Protein AF-Q69A90-F1 (afdb_monomer_lite)

pLDDT: mean 75.49, std 12.31, range [46.31, 90.25]

Sequence (121 aa):
GVINRMAQNSLECKKWTLALAVGVLSLKVEAISHLYGLCVLGVLLACFYLLDAYYLMQEKLFREQYQWLIENRLKTDERLFEVFPAHQTCRCTQFLCSMFSFSLFPYWVLGLCLVGYGFCF

Secondary structure (DSSP, 8-state):
-HHHHHHHHHHHHHHHHHHHHHHHHHHTTTSS-HHHHHHHHHHHHHHHHHHHHHHHHHHHHHHHHHHHHHHHHTT-STTTT-------TTHHHHHHHHHTSGGGHHHHHHHHHHHHHHHH-

Structure (mmCIF, N/CA/C/O backbone):
data_AF-Q69A90-F1
#
_entry.id   AF-Q69A90-F1
#
loop_
_atom_site.group_PDB
_atom_site.id
_atom_site.type_symbol
_atom_site.label_atom_id
_atom_site.label_alt_id
_atom_site.label_comp_id
_atom_site.label_asym_id
_atom_site.label_entity_id
_atom_site.label_seq_id
_atom_site.pdbx_PDB_ins_code
_atom_site.Cartn_x
_atom_site.Cartn_y
_atom_site.Cartn_z
_atom_site.occupancy
_atom_site.B_iso_or_equiv
_atom_site.auth_seq_id
_atom_site.auth_comp_id
_atom_site.auth_asym_id
_atom_site.auth_atom_id
_atom_site.pdbx_PDB_model_num
ATOM 1 N N . GLY A 1 1 ? -8.353 -14.583 14.211 1.00 78.31 1 GLY A N 1
ATOM 2 C CA . GLY A 1 1 ? -9.362 -13.501 14.128 1.00 78.31 1 GLY A CA 1
ATOM 3 C C . GLY A 1 1 ? -9.231 -12.729 12.822 1.00 78.31 1 GLY A C 1
ATOM 4 O O . GLY A 1 1 ? -8.215 -12.883 12.155 1.00 78.31 1 GLY A O 1
ATOM 5 N N . VAL A 1 2 ? -10.233 -11.918 12.456 1.00 81.12 2 VAL A N 1
ATOM 6 C CA . VAL A 1 2 ? -10.258 -11.136 11.194 1.00 81.12 2 VAL A CA 1
ATOM 7 C C . VAL A 1 2 ? -9.090 -10.143 11.113 1.00 81.12 2 VAL A C 1
ATOM 9 O O . VAL A 1 2 ? -8.420 -10.093 10.089 1.00 81.12 2 VAL A O 1
ATOM 12 N N . ILE A 1 3 ? -8.749 -9.471 12.220 1.00 81.31 3 ILE A N 1
ATOM 13 C CA . ILE A 1 3 ? -7.573 -8.581 12.339 1.00 81.31 3 ILE A CA 1
ATOM 14 C C . ILE A 1 3 ? -6.275 -9.288 11.924 1.00 81.31 3 ILE A C 1
ATOM 16 O O . ILE A 1 3 ? -5.516 -8.768 11.115 1.00 81.31 3 ILE A O 1
ATOM 20 N N . ASN A 1 4 ? -6.050 -10.513 12.411 1.00 84.75 4 ASN A N 1
ATOM 21 C CA . ASN A 1 4 ? -4.852 -11.283 12.066 1.00 84.75 4 ASN A CA 1
ATOM 22 C C . ASN A 1 4 ? -4.789 -11.623 10.570 1.00 84.75 4 ASN A C 1
ATOM 24 O O . ASN A 1 4 ? -3.708 -11.632 9.997 1.00 84.75 4 ASN A O 1
ATOM 28 N N . ARG A 1 5 ? -5.942 -11.877 9.933 1.00 86.62 5 ARG A N 1
ATOM 29 C CA . ARG A 1 5 ? -6.005 -12.128 8.485 1.00 86.62 5 ARG A CA 1
ATOM 30 C C . ARG A 1 5 ? -5.674 -10.868 7.682 1.00 86.62 5 ARG A C 1
ATOM 32 O O . ARG A 1 5 ? -4.945 -10.959 6.704 1.00 86.62 5 ARG A O 1
ATOM 39 N N . MET A 1 6 ? -6.149 -9.698 8.118 1.00 86.94 6 MET A N 1
ATOM 40 C CA . MET A 1 6 ? -5.824 -8.416 7.473 1.00 86.94 6 MET A CA 1
ATOM 41 C C . MET A 1 6 ? -4.333 -8.075 7.603 1.00 86.94 6 MET A C 1
ATOM 43 O O . MET A 1 6 ? -3.699 -7.727 6.610 1.00 86.94 6 MET A O 1
ATOM 47 N N . ALA A 1 7 ? -3.749 -8.272 8.790 1.00 85.25 7 ALA A N 1
ATOM 48 C CA . ALA A 1 7 ? -2.315 -8.089 9.011 1.00 85.25 7 ALA A CA 1
ATOM 49 C C . ALA A 1 7 ? -1.468 -9.061 8.168 1.00 85.25 7 ALA A C 1
ATOM 51 O O . ALA A 1 7 ? -0.469 -8.662 7.574 1.00 85.25 7 ALA A O 1
ATOM 52 N N . GLN A 1 8 ? -1.884 -10.328 8.061 1.00 88.31 8 GLN A N 1
ATOM 53 C CA . GLN A 1 8 ? -1.218 -11.309 7.201 1.00 88.31 8 GLN A CA 1
ATOM 54 C C . GLN A 1 8 ? -1.287 -10.912 5.722 1.00 88.31 8 GLN A C 1
ATOM 56 O O . GLN A 1 8 ? -0.254 -10.921 5.062 1.00 88.31 8 GLN A O 1
ATOM 61 N N . ASN A 1 9 ? -2.447 -10.486 5.213 1.00 87.75 9 ASN A N 1
ATOM 62 C CA . ASN A 1 9 ? -2.565 -10.027 3.826 1.00 87.75 9 ASN A CA 1
ATOM 63 C C . ASN A 1 9 ? -1.683 -8.802 3.536 1.00 87.75 9 ASN A C 1
ATOM 65 O O . ASN A 1 9 ? -1.047 -8.750 2.485 1.00 87.75 9 ASN A O 1
ATOM 69 N N . SER A 1 10 ? -1.595 -7.850 4.472 1.00 86.56 10 SER A N 1
ATOM 70 C CA . SER A 1 10 ? -0.672 -6.707 4.384 1.00 86.56 10 SER A CA 1
ATOM 71 C C . SER A 1 10 ? 0.794 -7.160 4.292 1.00 86.56 10 SER A C 1
ATOM 73 O O . SER A 1 10 ? 1.542 -6.724 3.415 1.00 86.56 10 SER A O 1
ATOM 75 N N . LEU A 1 11 ? 1.210 -8.111 5.135 1.00 88.62 11 LEU A N 1
ATOM 76 C CA . LEU A 1 11 ? 2.563 -8.672 5.083 1.00 88.62 11 LEU A CA 1
ATOM 77 C C . LEU A 1 11 ? 2.845 -9.401 3.765 1.00 88.62 11 LEU A C 1
ATOM 79 O O . LEU A 1 11 ? 3.934 -9.250 3.213 1.00 88.62 11 LEU A O 1
ATOM 83 N N . GLU A 1 12 ? 1.880 -10.155 3.240 1.00 89.38 12 GLU A N 1
ATOM 84 C CA . GLU A 1 12 ? 2.007 -10.796 1.929 1.00 89.38 12 GLU A CA 1
ATOM 85 C C . GLU A 1 12 ? 2.196 -9.756 0.814 1.00 89.38 12 GLU A C 1
ATOM 87 O O . GLU A 1 12 ? 3.083 -9.923 -0.021 1.00 89.38 12 GLU A O 1
ATOM 92 N N . CYS A 1 13 ? 1.474 -8.628 0.839 1.00 86.88 13 CYS A N 1
ATOM 93 C CA . CYS A 1 13 ? 1.681 -7.537 -0.127 1.00 86.88 13 CYS A CA 1
ATOM 94 C C . CYS A 1 13 ? 3.123 -7.019 -0.110 1.00 86.88 13 CYS A C 1
ATOM 96 O O . CYS A 1 13 ? 3.731 -6.831 -1.166 1.00 86.88 13 CYS A O 1
ATOM 98 N N . LYS A 1 14 ? 3.702 -6.844 1.085 1.00 87.81 14 LYS A N 1
ATOM 99 C CA . LYS A 1 14 ? 5.094 -6.393 1.242 1.00 87.81 14 LYS A CA 1
ATOM 100 C C . LYS A 1 14 ? 6.095 -7.428 0.719 1.00 87.81 14 LYS A C 1
ATOM 102 O O . LYS A 1 14 ? 7.067 -7.052 0.065 1.00 87.81 14 LYS A O 1
ATOM 107 N N . LYS A 1 15 ? 5.848 -8.724 0.948 1.00 89.44 15 LYS A N 1
ATOM 108 C CA . LYS A 1 15 ? 6.684 -9.816 0.415 1.00 89.44 15 LYS A CA 1
ATOM 109 C C . LYS A 1 15 ? 6.665 -9.855 -1.111 1.00 89.44 15 LYS A C 1
ATOM 111 O O . LYS A 1 15 ? 7.726 -9.901 -1.729 1.00 89.44 15 LYS A O 1
ATOM 116 N N . TRP A 1 16 ? 5.478 -9.797 -1.714 1.00 90.25 16 TRP A N 1
ATOM 117 C CA . TRP A 1 16 ? 5.329 -9.801 -3.172 1.00 90.25 16 TRP A CA 1
ATOM 118 C C . TRP A 1 16 ? 5.933 -8.558 -3.814 1.00 90.25 16 TRP A C 1
ATOM 120 O O . TRP A 1 16 ? 6.591 -8.662 -4.846 1.00 90.25 16 TRP A O 1
ATOM 130 N N . THR A 1 17 ? 5.796 -7.405 -3.163 1.00 88.56 17 THR A N 1
ATOM 131 C CA . THR A 1 17 ? 6.456 -6.171 -3.593 1.00 88.56 17 THR A CA 1
ATOM 132 C C . THR A 1 17 ? 7.973 -6.330 -3.644 1.00 88.56 17 THR A C 1
ATOM 134 O O . THR A 1 17 ? 8.593 -5.985 -4.649 1.00 88.56 17 THR A O 1
ATOM 137 N N . LEU A 1 18 ? 8.575 -6.886 -2.587 1.00 88.12 18 LEU A N 1
ATOM 138 C CA . LEU A 1 18 ? 10.015 -7.133 -2.538 1.00 88.12 18 LEU A CA 1
ATOM 139 C C . LEU A 1 18 ? 10.456 -8.115 -3.634 1.00 88.12 18 LEU A C 1
ATOM 141 O O . LEU A 1 18 ? 11.416 -7.839 -4.349 1.00 88.12 18 LEU A O 1
ATOM 145 N N . ALA A 1 19 ? 9.738 -9.230 -3.796 1.00 90.25 19 ALA A N 1
ATOM 146 C CA . ALA A 1 19 ? 10.041 -10.232 -4.816 1.00 90.25 19 ALA A CA 1
ATOM 147 C C . ALA A 1 19 ? 9.982 -9.653 -6.239 1.00 90.25 19 ALA A C 1
ATOM 149 O O . ALA A 1 19 ? 10.884 -9.895 -7.040 1.00 90.25 19 ALA A O 1
ATOM 150 N N . LEU A 1 20 ? 8.959 -8.847 -6.545 1.00 85.69 20 LEU A N 1
ATOM 151 C CA . LEU A 1 20 ? 8.817 -8.193 -7.847 1.00 85.69 20 LEU A CA 1
ATOM 152 C C . LEU A 1 20 ? 9.893 -7.133 -8.082 1.00 85.69 20 LEU A C 1
ATOM 154 O O . LEU A 1 20 ? 10.448 -7.077 -9.177 1.00 85.69 20 LEU A O 1
ATOM 158 N N . ALA A 1 21 ? 10.230 -6.328 -7.071 1.00 83.69 21 ALA A N 1
ATOM 159 C CA . ALA A 1 21 ? 11.301 -5.341 -7.181 1.00 83.69 21 ALA A CA 1
ATOM 160 C C . ALA A 1 21 ? 12.647 -6.011 -7.500 1.00 83.69 21 ALA A C 1
ATOM 162 O O . ALA A 1 21 ? 13.320 -5.616 -8.452 1.00 83.69 21 ALA A O 1
ATOM 163 N N . VAL A 1 22 ? 13.005 -7.071 -6.767 1.00 85.75 22 VAL A N 1
ATOM 164 C CA . VAL A 1 22 ? 14.231 -7.847 -7.016 1.00 85.75 22 VAL A CA 1
ATOM 165 C C . VAL A 1 22 ? 14.190 -8.528 -8.386 1.00 85.75 22 VAL A C 1
ATOM 167 O O . VAL A 1 22 ? 15.169 -8.469 -9.126 1.00 85.75 22 VAL A O 1
ATOM 170 N N . GLY A 1 23 ? 13.059 -9.131 -8.760 1.00 85.69 23 GLY A N 1
ATOM 171 C CA . GLY A 1 23 ? 12.900 -9.792 -10.056 1.00 85.69 23 GLY A CA 1
ATOM 172 C C . GLY A 1 23 ? 13.068 -8.832 -11.235 1.00 85.69 23 GLY A C 1
ATOM 173 O O . GLY A 1 23 ? 13.803 -9.134 -12.173 1.00 85.69 23 GLY A O 1
ATOM 174 N N . VAL A 1 24 ? 12.456 -7.645 -11.177 1.00 79.25 24 VAL A N 1
ATOM 175 C CA . VAL A 1 24 ? 12.596 -6.634 -12.237 1.00 79.25 24 VAL A CA 1
ATOM 176 C C . VAL A 1 24 ? 14.024 -6.094 -12.307 1.00 79.25 24 VAL A C 1
ATOM 178 O O . VAL A 1 24 ? 14.555 -5.961 -13.409 1.00 79.25 24 VAL A O 1
ATOM 181 N N . LEU A 1 25 ? 14.669 -5.833 -11.166 1.00 77.19 25 LEU A N 1
ATOM 182 C CA . LEU A 1 25 ? 16.081 -5.433 -11.131 1.00 77.19 25 LEU A CA 1
ATOM 183 C C . LEU A 1 25 ? 16.994 -6.513 -11.732 1.00 77.19 25 LEU A C 1
ATOM 185 O O . LEU A 1 25 ? 17.921 -6.181 -12.465 1.00 77.19 25 LEU A O 1
ATOM 189 N N . SER A 1 26 ? 16.701 -7.794 -11.493 1.00 82.06 26 SER A N 1
ATOM 190 C CA . SER A 1 26 ? 17.456 -8.912 -12.069 1.00 82.06 26 SER A CA 1
ATOM 191 C C . SER A 1 26 ? 17.260 -9.050 -13.583 1.00 82.06 26 SER A C 1
ATOM 193 O O . SER A 1 26 ? 18.208 -9.375 -14.289 1.00 82.06 26 SER A O 1
ATOM 195 N N . LEU A 1 27 ? 16.050 -8.803 -14.100 1.00 72.75 27 LEU A N 1
ATOM 196 C CA . LEU A 1 27 ? 15.744 -8.881 -15.539 1.00 72.75 27 LEU A CA 1
ATOM 197 C C . LEU A 1 27 ? 16.295 -7.685 -16.336 1.00 72.75 27 LEU A C 1
ATOM 199 O O . LEU A 1 27 ? 16.511 -7.779 -17.544 1.00 72.75 27 LEU A O 1
ATOM 203 N N . LYS A 1 28 ? 16.534 -6.552 -15.666 1.00 59.84 28 LYS A N 1
ATOM 204 C CA . LYS A 1 28 ? 17.114 -5.330 -16.251 1.00 59.84 28 LYS A CA 1
ATOM 205 C C . LYS A 1 28 ? 18.579 -5.474 -16.671 1.00 59.84 28 LYS A C 1
ATOM 207 O O . LYS A 1 28 ? 19.091 -4.555 -17.297 1.00 59.84 28 LYS A O 1
ATOM 212 N N . VAL A 1 29 ? 19.225 -6.604 -16.382 1.00 55.66 29 VAL A N 1
ATOM 213 C CA . VAL A 1 29 ? 20.608 -6.862 -16.800 1.00 55.66 29 VAL A CA 1
ATOM 214 C C . VAL A 1 29 ? 20.726 -7.051 -18.323 1.00 55.66 29 VAL A C 1
ATOM 216 O O . VAL A 1 29 ? 21.804 -6.796 -18.845 1.00 55.66 29 VAL A O 1
ATOM 219 N N . GLU A 1 30 ? 19.655 -7.404 -19.064 1.00 52.38 30 GLU A N 1
ATOM 220 C CA . GLU A 1 30 ? 19.847 -7.848 -20.464 1.00 52.38 30 GLU A CA 1
ATOM 221 C C . GLU A 1 30 ? 18.907 -7.343 -21.588 1.00 52.38 30 GLU A C 1
ATOM 223 O O . GLU A 1 30 ? 19.350 -7.422 -22.731 1.00 52.38 30 GLU A O 1
ATOM 228 N N . ALA A 1 31 ? 17.670 -6.831 -21.399 1.00 54.31 31 ALA A N 1
ATOM 229 C CA . ALA A 1 31 ? 16.784 -6.735 -22.596 1.00 54.31 31 ALA A CA 1
ATOM 230 C C . ALA A 1 31 ? 15.648 -5.687 -22.700 1.00 54.31 31 ALA A C 1
ATOM 232 O O . ALA A 1 31 ? 15.082 -5.550 -23.784 1.00 54.31 31 ALA A O 1
ATOM 233 N N . ILE A 1 32 ? 15.255 -4.944 -21.658 1.00 58.56 32 ILE A N 1
ATOM 234 C CA . ILE A 1 32 ? 14.037 -4.095 -21.723 1.00 58.56 32 ILE A CA 1
ATOM 235 C C . ILE A 1 32 ? 14.398 -2.613 -21.668 1.00 58.56 32 ILE A C 1
ATOM 237 O O . ILE A 1 32 ? 15.085 -2.193 -20.735 1.00 58.56 32 ILE A O 1
ATOM 241 N N . SER A 1 33 ? 13.845 -1.811 -22.592 1.00 64.00 33 SER A N 1
ATOM 242 C CA . SER A 1 33 ? 13.967 -0.346 -22.580 1.00 64.00 33 SER A CA 1
ATOM 243 C C . SER A 1 33 ? 13.797 0.197 -21.155 1.00 64.00 33 SER A C 1
ATOM 245 O O . SER A 1 33 ? 12.843 -0.137 -20.436 1.00 64.00 33 SER A O 1
ATOM 247 N N . HIS A 1 34 ? 14.794 0.966 -20.699 1.00 67.88 34 HIS A N 1
ATOM 248 C CA . HIS A 1 34 ? 14.929 1.346 -19.291 1.00 67.88 34 HIS A CA 1
ATOM 249 C C . HIS A 1 34 ? 13.638 1.972 -18.743 1.00 67.88 34 HIS A C 1
ATOM 251 O O . HIS A 1 34 ? 13.174 1.570 -17.675 1.00 67.88 34 HIS A O 1
ATOM 257 N N . LEU A 1 35 ? 12.984 2.794 -19.564 1.00 71.94 35 LEU A N 1
ATOM 258 C CA . LEU A 1 35 ? 11.717 3.464 -19.281 1.00 71.94 35 LEU A CA 1
ATOM 259 C C . LEU A 1 35 ? 10.519 2.510 -19.135 1.00 71.94 35 LEU A C 1
ATOM 261 O O . LEU A 1 35 ? 9.803 2.602 -18.145 1.00 71.94 35 LEU A O 1
ATOM 265 N N . TYR A 1 36 ? 10.309 1.555 -20.052 1.00 76.19 36 TYR A N 1
ATOM 266 C CA . TYR A 1 36 ? 9.121 0.685 -20.007 1.00 76.19 36 TYR A CA 1
ATOM 267 C C . TYR A 1 36 ? 9.104 -0.195 -18.752 1.00 76.19 36 TYR A C 1
ATOM 269 O O . TYR A 1 36 ? 8.103 -0.260 -18.041 1.00 76.19 36 TYR A O 1
ATOM 277 N N . GLY A 1 37 ? 10.241 -0.818 -18.422 1.00 76.62 37 GLY A N 1
ATOM 278 C CA . GLY A 1 37 ? 10.339 -1.622 -17.199 1.00 76.62 37 GLY A CA 1
ATOM 279 C C . GLY A 1 37 ? 10.215 -0.793 -15.913 1.00 76.62 37 GLY A C 1
ATOM 280 O O . GLY A 1 37 ? 9.671 -1.292 -14.931 1.00 76.62 37 GLY A O 1
ATOM 281 N N . LEU A 1 38 ? 10.656 0.473 -15.925 1.00 76.94 38 LEU A N 1
ATOM 282 C CA . LEU A 1 38 ? 10.477 1.385 -14.791 1.00 76.94 38 LEU A CA 1
ATOM 283 C C . LEU A 1 38 ? 8.996 1.756 -14.614 1.00 76.94 38 LEU A C 1
ATOM 285 O O . LEU A 1 38 ? 8.485 1.718 -13.498 1.00 76.94 38 LEU A O 1
ATOM 289 N N . CYS A 1 39 ? 8.288 2.042 -15.713 1.00 81.06 39 CYS A N 1
ATOM 290 C CA . CYS A 1 39 ? 6.854 2.329 -15.697 1.00 81.06 39 CYS A CA 1
ATOM 291 C C . CYS A 1 39 ? 6.035 1.141 -15.178 1.00 81.06 39 CYS A C 1
ATOM 293 O O . CYS A 1 39 ? 5.194 1.322 -14.300 1.00 81.06 39 CYS A O 1
ATOM 295 N N . VAL A 1 40 ? 6.297 -0.075 -15.672 1.00 82.62 40 VAL A N 1
ATOM 296 C CA . VAL A 1 40 ? 5.587 -1.287 -15.222 1.00 82.62 40 VAL A CA 1
ATOM 297 C C . VAL A 1 40 ? 5.824 -1.541 -13.731 1.00 82.62 40 VAL A C 1
ATOM 299 O O . VAL A 1 40 ? 4.871 -1.793 -12.993 1.00 82.62 40 VAL A O 1
ATOM 302 N N . LEU A 1 41 ? 7.071 -1.417 -13.263 1.00 82.94 41 LEU A N 1
ATOM 303 C CA . LEU A 1 41 ? 7.396 -1.569 -11.845 1.00 82.94 41 LEU A CA 1
ATOM 304 C C . LEU A 1 41 ? 6.730 -0.485 -10.985 1.00 82.94 41 LEU A C 1
ATOM 306 O O . LEU A 1 41 ? 6.203 -0.796 -9.920 1.00 82.94 41 LEU A O 1
ATOM 310 N N . GLY A 1 42 ? 6.691 0.762 -11.462 1.00 84.31 42 GLY A N 1
ATOM 311 C CA . GLY A 1 42 ? 6.004 1.866 -10.791 1.00 84.31 42 GLY A CA 1
ATOM 312 C C . GLY A 1 42 ? 4.500 1.626 -10.634 1.00 84.31 42 GLY A C 1
ATOM 313 O O . GLY A 1 42 ? 3.962 1.824 -9.546 1.00 84.31 42 GLY A O 1
ATOM 314 N N . VAL A 1 43 ? 3.825 1.133 -11.680 1.00 86.94 43 VAL A N 1
ATOM 315 C CA . VAL A 1 43 ? 2.394 0.781 -11.616 1.00 86.94 43 VAL A CA 1
ATOM 316 C C . VAL A 1 43 ? 2.156 -0.363 -10.632 1.00 86.94 43 VAL A C 1
ATOM 318 O O . VAL A 1 43 ? 1.269 -0.258 -9.786 1.00 86.94 43 VAL A O 1
ATOM 321 N N . LEU A 1 44 ? 2.966 -1.427 -10.684 1.00 86.56 44 LEU A N 1
ATOM 322 C CA . LEU A 1 44 ? 2.855 -2.545 -9.742 1.00 86.56 44 LEU A CA 1
ATOM 323 C C . LEU A 1 44 ? 3.043 -2.074 -8.295 1.00 86.56 44 LEU A C 1
ATOM 325 O O . LEU A 1 44 ? 2.228 -2.407 -7.435 1.00 86.56 44 LEU A O 1
ATOM 329 N N . LEU A 1 45 ? 4.060 -1.249 -8.033 1.00 86.88 45 LEU A N 1
ATOM 330 C CA . LEU A 1 45 ? 4.296 -0.664 -6.714 1.00 86.88 45 LEU A CA 1
ATOM 331 C C . LEU A 1 45 ? 3.115 0.176 -6.233 1.00 86.88 45 LEU A C 1
ATOM 333 O O . LEU A 1 45 ? 2.714 0.037 -5.079 1.00 86.88 45 LEU A O 1
ATOM 337 N N . ALA A 1 46 ? 2.528 0.999 -7.105 1.00 86.31 46 ALA A N 1
ATOM 338 C CA . ALA A 1 46 ? 1.341 1.780 -6.771 1.00 86.31 46 ALA A CA 1
ATOM 339 C C . ALA A 1 46 ? 0.148 0.875 -6.417 1.00 86.31 46 ALA A C 1
ATOM 341 O O . ALA A 1 46 ? -0.540 1.128 -5.428 1.00 86.31 46 ALA A O 1
ATOM 342 N N . CYS A 1 47 ? -0.071 -0.212 -7.164 1.00 88.19 47 CYS A N 1
ATOM 343 C CA . CYS A 1 47 ? -1.124 -1.183 -6.866 1.00 88.19 47 CYS A CA 1
ATOM 344 C C . CYS A 1 47 ? -0.926 -1.850 -5.498 1.00 88.19 47 CYS A C 1
ATOM 346 O O . CYS A 1 47 ? -1.861 -1.875 -4.697 1.00 88.19 47 CYS A O 1
ATOM 348 N N . PHE A 1 48 ? 0.277 -2.357 -5.204 1.00 88.12 48 PHE A N 1
ATOM 349 C CA . PHE A 1 48 ? 0.563 -2.988 -3.910 1.00 88.12 48 PHE A CA 1
ATOM 350 C C . PHE A 1 48 ? 0.476 -1.999 -2.750 1.00 88.12 48 PHE A C 1
ATOM 352 O O . PHE A 1 48 ? -0.064 -2.339 -1.701 1.00 88.12 48 PHE A O 1
ATOM 359 N N . TYR A 1 49 ? 0.939 -0.767 -2.951 1.00 87.06 49 TYR A N 1
ATOM 360 C CA . TYR A 1 49 ? 0.826 0.303 -1.968 1.00 87.06 49 TYR A CA 1
ATOM 361 C C . TYR A 1 49 ? -0.638 0.627 -1.632 1.00 87.06 49 TYR A C 1
ATOM 363 O O . TYR A 1 49 ? -0.998 0.702 -0.457 1.00 87.06 49 TYR A O 1
ATOM 371 N N . LEU A 1 50 ? -1.502 0.764 -2.645 1.00 85.94 50 LEU A N 1
ATOM 372 C CA . LEU A 1 50 ? -2.935 0.995 -2.437 1.00 85.94 50 LEU A CA 1
ATOM 373 C C . LEU A 1 50 ? -3.604 -0.183 -1.720 1.00 85.94 50 LEU A C 1
ATOM 375 O O . LEU A 1 50 ? -4.434 0.033 -0.835 1.00 85.94 50 LEU A O 1
ATOM 379 N N . LEU A 1 51 ? -3.231 -1.418 -2.068 1.00 86.19 51 LEU A N 1
ATOM 380 C CA . LEU A 1 51 ? -3.761 -2.621 -1.423 1.00 86.19 51 LEU A CA 1
ATOM 381 C C . LEU A 1 51 ? -3.341 -2.700 0.054 1.00 86.19 51 LEU A C 1
ATOM 383 O O . LEU A 1 51 ? -4.166 -2.988 0.920 1.00 86.19 51 LEU A O 1
ATOM 387 N N . ASP A 1 52 ? -2.078 -2.392 0.352 1.00 88.38 52 ASP A N 1
ATOM 388 C CA . ASP A 1 52 ? -1.543 -2.391 1.714 1.00 88.38 52 ASP A CA 1
ATOM 389 C C . ASP A 1 52 ? -2.200 -1.297 2.575 1.00 88.38 52 ASP A C 1
ATOM 391 O O . ASP A 1 52 ? -2.645 -1.552 3.698 1.00 88.38 52 ASP A O 1
ATOM 395 N N . ALA A 1 53 ? -2.373 -0.095 2.013 1.00 86.62 53 ALA A N 1
ATOM 396 C CA . ALA A 1 53 ? -3.103 0.996 2.657 1.00 86.62 53 ALA A CA 1
ATOM 397 C C . ALA A 1 53 ? -4.574 0.633 2.927 1.00 86.62 53 ALA A C 1
ATOM 399 O O . ALA A 1 53 ? -5.120 0.983 3.978 1.00 86.62 53 ALA A O 1
ATOM 400 N N . TYR A 1 54 ? -5.212 -0.101 2.012 1.00 85.44 54 TYR A N 1
ATOM 401 C CA . TYR A 1 54 ? -6.582 -0.581 2.174 1.00 85.44 54 TYR A CA 1
ATOM 402 C C . TYR A 1 54 ? -6.718 -1.583 3.325 1.00 85.44 54 TYR A C 1
ATOM 404 O O . TYR A 1 54 ? -7.605 -1.421 4.167 1.00 85.44 54 TYR A O 1
ATOM 412 N N . TYR A 1 55 ? -5.829 -2.578 3.413 1.00 85.06 55 TYR A N 1
ATOM 413 C CA . TYR A 1 55 ? -5.841 -3.530 4.528 1.00 85.06 55 TYR A CA 1
ATOM 414 C C . TYR A 1 55 ? -5.592 -2.842 5.872 1.00 85.06 55 TYR A C 1
ATOM 416 O O . TYR A 1 55 ? -6.278 -3.144 6.850 1.00 85.06 55 TYR A O 1
ATOM 424 N N . LEU A 1 56 ? -4.683 -1.864 5.911 1.00 84.00 56 LEU A N 1
ATOM 425 C CA . LEU A 1 56 ? -4.420 -1.078 7.115 1.00 84.00 56 LEU A CA 1
ATOM 426 C C . LEU A 1 56 ? -5.641 -0.246 7.542 1.00 84.00 56 LEU A C 1
ATOM 428 O O . LEU A 1 56 ? -5.958 -0.171 8.730 1.00 84.00 56 LEU A O 1
ATOM 432 N N . MET A 1 57 ? -6.349 0.365 6.586 1.00 84.75 57 MET A N 1
ATOM 433 C CA . MET A 1 57 ? -7.594 1.090 6.860 1.00 84.75 57 MET A CA 1
ATOM 434 C C . MET A 1 57 ? -8.662 0.150 7.431 1.00 84.75 57 MET A C 1
ATOM 436 O O . MET A 1 57 ? -9.296 0.487 8.431 1.00 84.75 57 MET A O 1
ATOM 440 N N . GLN A 1 58 ? -8.856 -1.026 6.826 1.00 83.75 58 GLN A N 1
ATOM 441 C CA . GLN A 1 58 ? -9.819 -2.004 7.334 1.00 83.75 58 GLN A CA 1
ATOM 442 C C . GLN A 1 58 ? -9.475 -2.468 8.751 1.00 83.75 58 GLN A C 1
ATOM 444 O O . GLN A 1 58 ? -10.377 -2.610 9.576 1.00 83.75 58 GLN A O 1
ATOM 449 N N . GLU A 1 59 ? -8.190 -2.664 9.058 1.00 84.88 59 GLU A N 1
ATOM 450 C CA . GLU A 1 59 ? -7.757 -3.035 10.403 1.00 84.88 59 GLU A CA 1
ATOM 451 C C . GLU A 1 59 ? -8.150 -1.977 11.439 1.00 84.88 59 GLU A C 1
ATOM 453 O O . GLU A 1 59 ? -8.737 -2.322 12.467 1.00 84.88 59 GLU A O 1
ATOM 458 N N . LYS A 1 60 ? -7.874 -0.696 11.158 1.00 83.12 60 LYS A N 1
ATOM 459 C CA . LYS A 1 60 ? -8.234 0.424 12.044 1.00 83.12 60 LYS A CA 1
ATOM 460 C C . LYS A 1 60 ? -9.743 0.502 12.255 1.00 83.12 60 LYS A C 1
ATOM 462 O O . LYS A 1 60 ? -10.188 0.523 13.398 1.00 83.12 60 LYS A O 1
ATOM 467 N N . LEU A 1 61 ? -10.518 0.442 11.169 1.00 81.94 61 LEU A N 1
ATOM 468 C CA . LEU A 1 61 ? -11.981 0.456 11.223 1.00 81.94 61 LEU A CA 1
ATOM 469 C C . LEU A 1 61 ? -12.524 -0.700 12.063 1.00 81.94 61 LEU A C 1
ATOM 471 O O . LEU A 1 61 ? -13.374 -0.501 12.925 1.00 81.94 61 LEU A O 1
ATOM 475 N N . PHE A 1 62 ? -12.016 -1.914 11.853 1.00 82.12 62 PHE A N 1
ATOM 476 C CA . PHE A 1 62 ? -12.465 -3.078 12.609 1.00 82.12 62 PHE A CA 1
ATOM 477 C C . PHE A 1 62 ? -12.128 -2.952 14.101 1.00 82.12 62 PHE A C 1
ATOM 479 O O . PHE A 1 62 ? -12.924 -3.347 14.953 1.00 82.12 62 PHE A O 1
ATOM 486 N N . ARG A 1 63 ? -10.963 -2.385 14.430 1.00 82.06 63 ARG A N 1
ATOM 487 C CA . ARG A 1 63 ? -10.516 -2.173 15.810 1.00 82.06 63 ARG A CA 1
ATOM 488 C C . ARG A 1 63 ? -11.368 -1.112 16.522 1.00 82.06 63 ARG A C 1
ATOM 490 O O . ARG A 1 63 ? -11.794 -1.363 17.646 1.00 82.06 63 ARG A O 1
ATOM 497 N N . GLU A 1 64 ? -11.691 -0.007 15.846 1.00 82.31 64 GLU A N 1
ATOM 498 C CA . GLU A 1 64 ? -12.603 1.039 16.342 1.00 82.31 64 GLU A CA 1
ATOM 499 C C . GLU A 1 64 ? -14.012 0.486 16.601 1.00 82.31 64 GLU A C 1
ATOM 501 O O . GLU A 1 64 ? -14.565 0.672 17.685 1.00 82.31 64 GLU A O 1
ATOM 506 N N . GLN A 1 65 ? -14.574 -0.262 15.644 1.00 78.31 65 GLN A N 1
ATOM 507 C CA . GLN A 1 65 ? -15.895 -0.887 15.795 1.00 78.31 65 GLN A CA 1
ATOM 508 C C . GLN A 1 65 ? -15.926 -1.879 16.963 1.00 78.31 65 GLN A C 1
ATOM 510 O O . GLN A 1 65 ? -16.884 -1.913 17.733 1.00 78.31 65 GLN A O 1
ATOM 515 N N . TYR A 1 66 ? -14.865 -2.673 17.129 1.00 79.25 66 TYR A N 1
ATOM 516 C CA . TYR A 1 66 ? -14.773 -3.638 18.220 1.00 79.25 66 TYR A CA 1
ATOM 517 C C . TYR A 1 66 ? -14.643 -2.961 19.593 1.00 79.25 66 TYR A C 1
ATOM 519 O O . TYR A 1 66 ? -15.286 -3.397 20.546 1.00 79.25 66 TYR A O 1
ATOM 527 N N . GLN A 1 67 ? -13.860 -1.880 19.701 1.00 82.94 67 GLN A N 1
ATOM 528 C CA . GLN A 1 67 ? -13.766 -1.084 20.932 1.00 82.94 67 GLN A CA 1
ATOM 529 C C . GLN A 1 67 ? -15.108 -0.451 21.295 1.00 82.94 67 GLN A C 1
ATOM 531 O O . GLN A 1 67 ? -15.554 -0.583 22.433 1.00 82.94 67 GLN A O 1
ATOM 536 N N . TRP A 1 68 ? -15.788 0.152 20.315 1.00 81.50 68 TRP A N 1
ATOM 537 C CA . TRP A 1 68 ? -17.125 0.704 20.513 1.00 81.50 68 TRP A CA 1
ATOM 538 C C . TRP A 1 68 ? -18.108 -0.370 20.997 1.00 81.50 68 TRP A C 1
ATOM 540 O O . TRP A 1 68 ? -18.860 -0.140 21.943 1.00 81.50 68 TRP A O 1
ATOM 550 N N . LEU A 1 69 ? -18.067 -1.569 20.406 1.00 77.81 69 LEU A N 1
ATOM 551 C CA . LEU A 1 69 ? -18.928 -2.681 20.807 1.00 77.81 69 LEU A CA 1
ATOM 552 C C . LEU A 1 69 ? -18.651 -3.129 22.249 1.00 77.81 69 LEU A C 1
ATOM 554 O O . LEU A 1 69 ? -19.599 -3.357 22.996 1.00 77.81 69 LEU A O 1
ATOM 558 N N . ILE A 1 70 ? -17.384 -3.211 22.672 1.00 79.69 70 ILE A N 1
ATOM 559 C CA . ILE A 1 70 ? -17.020 -3.540 24.062 1.00 79.69 70 ILE A CA 1
ATOM 560 C C . ILE A 1 70 ? -17.555 -2.488 25.044 1.00 79.69 70 ILE A C 1
ATOM 562 O O . ILE A 1 70 ? -18.121 -2.852 26.075 1.00 79.69 70 ILE A O 1
ATOM 566 N N . GLU A 1 71 ? -17.404 -1.200 24.732 1.00 79.69 71 GLU A N 1
ATOM 567 C CA . GLU A 1 71 ? -17.851 -0.109 25.607 1.00 79.69 71 GLU A CA 1
ATOM 568 C C . GLU A 1 71 ? -19.380 -0.020 25.721 1.00 79.69 71 GLU A C 1
ATOM 570 O O . GLU A 1 71 ? -19.903 0.247 26.806 1.00 79.69 71 GLU A O 1
ATOM 575 N N . ASN A 1 72 ? -20.107 -0.265 24.625 1.00 71.69 72 ASN A N 1
ATOM 576 C CA . ASN A 1 72 ? -21.572 -0.190 24.603 1.00 71.69 72 ASN A CA 1
ATOM 577 C C . ASN A 1 72 ? -22.241 -1.452 25.161 1.00 71.69 72 ASN A C 1
ATOM 579 O O . 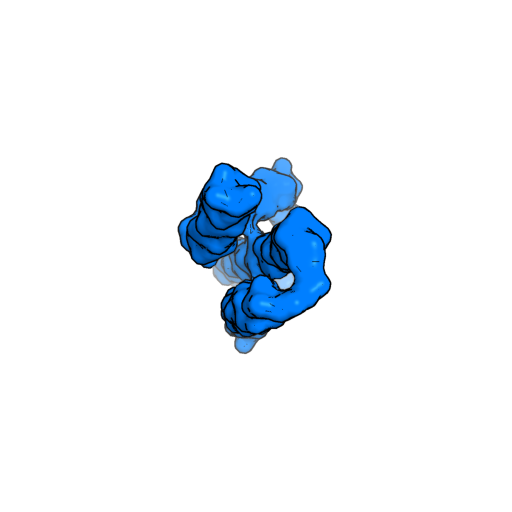ASN A 1 72 ? -23.296 -1.350 25.788 1.00 71.69 72 ASN A O 1
ATOM 583 N N . ARG A 1 73 ? -21.601 -2.624 25.036 1.00 66.50 73 ARG A N 1
ATOM 584 C CA . ARG A 1 73 ? -22.086 -3.886 25.623 1.00 66.50 73 ARG A CA 1
ATOM 585 C C . ARG A 1 73 ? -22.265 -3.809 27.139 1.00 66.50 73 ARG A C 1
ATOM 587 O O . ARG A 1 73 ? -23.117 -4.497 27.681 1.00 66.50 73 ARG A O 1
ATOM 594 N N . LEU A 1 74 ? -21.476 -2.983 27.825 1.00 65.56 74 LEU A N 1
ATOM 595 C CA . LEU A 1 74 ? -21.590 -2.783 29.274 1.00 65.56 74 LEU A CA 1
ATOM 596 C C . LEU A 1 74 ? -22.715 -1.814 29.676 1.00 65.56 74 LEU A C 1
ATOM 598 O O . LEU A 1 74 ? -23.000 -1.698 30.865 1.00 65.56 74 LEU A O 1
ATOM 602 N N . LYS A 1 75 ? -23.334 -1.099 28.726 1.00 65.06 75 LYS A N 1
ATOM 603 C CA . LYS A 1 75 ? -24.266 0.004 29.012 1.00 65.06 75 LYS A CA 1
ATOM 604 C C . LYS A 1 75 ? -25.701 -0.238 28.543 1.00 65.06 75 LYS A C 1
ATOM 606 O O . LYS A 1 75 ? -26.598 0.408 29.078 1.00 65.06 75 LYS A O 1
ATOM 611 N N . THR A 1 76 ? -25.964 -1.106 27.562 1.00 54.25 76 THR A N 1
ATOM 612 C CA . THR A 1 76 ? -27.327 -1.308 27.023 1.00 54.25 76 THR A CA 1
ATOM 613 C C . THR A 1 76 ? -27.477 -2.674 26.331 1.00 54.25 76 THR A C 1
ATOM 615 O O . THR A 1 76 ? -26.690 -2.994 25.445 1.00 54.25 76 THR A O 1
ATOM 618 N N . ASP A 1 77 ? -28.503 -3.457 26.695 1.00 58.84 77 ASP A N 1
ATOM 619 C CA . ASP A 1 77 ? -28.834 -4.774 26.094 1.00 58.84 77 ASP A CA 1
ATOM 620 C C . ASP A 1 77 ? -29.701 -4.659 24.813 1.00 58.84 77 ASP A C 1
ATOM 622 O O . ASP A 1 77 ? -29.814 -5.596 24.027 1.00 58.84 77 ASP A O 1
ATOM 626 N N . GLU A 1 78 ? -30.302 -3.492 24.553 1.00 54.62 78 GLU A N 1
ATOM 627 C CA . GLU A 1 78 ? -31.363 -3.332 23.542 1.00 54.62 78 GLU A CA 1
ATOM 628 C C . GLU A 1 78 ? -30.886 -3.167 22.085 1.00 54.62 78 GLU A C 1
ATOM 630 O O . GLU A 1 78 ? -31.708 -3.204 21.172 1.00 54.62 78 GLU A O 1
ATOM 635 N N . ARG A 1 79 ? -29.578 -3.014 21.811 1.00 50.72 79 ARG A N 1
ATOM 636 C CA . ARG A 1 79 ? -29.062 -2.788 20.434 1.00 50.72 79 ARG A CA 1
ATOM 637 C C . ARG A 1 79 ? -27.857 -3.647 20.040 1.00 50.72 79 ARG A C 1
ATOM 639 O O . ARG A 1 79 ? -27.076 -3.273 19.171 1.00 50.72 79 ARG A O 1
ATOM 646 N N . LEU A 1 80 ? -27.729 -4.834 20.633 1.00 50.09 80 LEU A N 1
ATOM 647 C CA . LEU A 1 80 ? -26.627 -5.788 20.407 1.00 50.09 80 LEU A CA 1
ATOM 648 C C . LEU A 1 80 ? -26.452 -6.276 18.950 1.00 50.09 80 LEU A C 1
ATOM 650 O O . LEU A 1 80 ? -25.394 -6.810 18.621 1.00 50.09 80 LEU A O 1
ATOM 654 N N . PHE A 1 81 ? -27.456 -6.093 18.085 1.00 51.59 81 PHE A N 1
ATOM 655 C CA . PHE A 1 81 ? -27.457 -6.564 16.689 1.00 51.59 81 PHE A CA 1
ATOM 656 C C . PHE A 1 8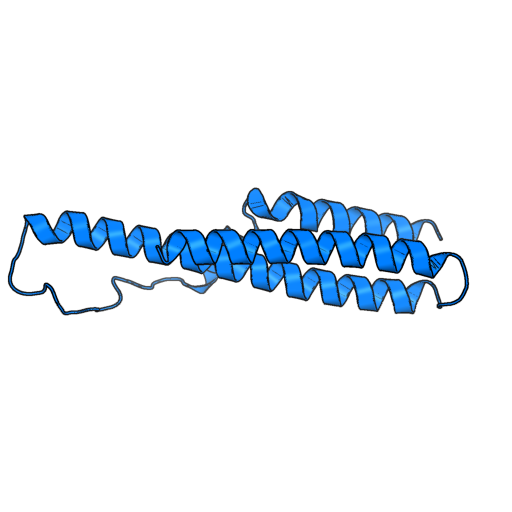1 ? -27.561 -5.459 15.636 1.00 51.59 81 PHE A C 1
ATOM 658 O O . PHE A 1 81 ? -27.506 -5.739 14.437 1.00 51.59 81 PHE A O 1
ATOM 665 N N . GLU A 1 82 ? -27.688 -4.202 16.050 1.00 48.81 82 GLU A N 1
ATOM 666 C CA . GLU A 1 82 ? -27.694 -3.091 15.113 1.00 48.81 82 GLU A CA 1
ATOM 667 C C . GLU A 1 82 ? -26.250 -2.762 14.720 1.00 48.81 82 GLU A C 1
ATOM 669 O O . GLU A 1 82 ? -25.574 -1.940 15.333 1.00 48.81 82 GLU A O 1
ATOM 674 N N . VAL A 1 83 ? -25.773 -3.429 13.664 1.00 52.75 83 VAL A N 1
ATOM 675 C CA . VAL A 1 83 ? -24.560 -3.064 12.915 1.00 52.75 83 VAL A CA 1
ATOM 676 C C . VAL A 1 83 ? -24.836 -1.751 12.168 1.00 52.75 83 VAL A C 1
ATOM 678 O O . VAL A 1 83 ? -24.854 -1.702 10.941 1.00 52.75 83 VAL A O 1
ATOM 681 N N . PHE A 1 84 ? -25.145 -0.675 12.894 1.00 48.72 84 PHE A N 1
ATOM 682 C CA . PHE A 1 84 ? -25.250 0.651 12.305 1.00 48.72 84 PHE A CA 1
ATOM 683 C C . PHE A 1 84 ? -23.852 1.275 12.260 1.00 48.72 84 PHE A C 1
ATOM 685 O O . PHE A 1 84 ? -23.154 1.297 13.276 1.00 48.72 84 PHE A O 1
ATOM 692 N N . PRO A 1 85 ? -23.414 1.771 11.089 1.00 46.69 85 PRO A N 1
ATOM 693 C CA . PRO A 1 85 ? -22.089 2.339 10.910 1.00 46.69 85 PRO A CA 1
ATOM 694 C C . PRO A 1 85 ? -22.007 3.633 11.721 1.00 46.69 85 PRO A C 1
ATOM 696 O O . PRO A 1 85 ? -22.489 4.681 11.290 1.00 46.69 85 PRO A O 1
ATOM 699 N N . ALA A 1 86 ? -21.433 3.560 12.921 1.00 47.59 86 ALA A N 1
ATOM 700 C CA . ALA A 1 86 ? -21.232 4.724 13.768 1.00 47.59 86 ALA A CA 1
ATOM 701 C C . ALA A 1 86 ? -20.388 5.767 13.011 1.00 47.59 86 ALA A C 1
ATOM 703 O O . ALA A 1 86 ? -19.210 5.552 12.739 1.00 47.59 86 ALA A O 1
ATOM 704 N N . HIS A 1 87 ? -21.041 6.870 12.631 1.00 51.84 87 HIS A N 1
ATOM 705 C CA . HIS A 1 87 ? -20.467 8.158 12.236 1.00 51.84 87 HIS A CA 1
ATOM 706 C C . HIS A 1 87 ? -19.240 8.074 11.304 1.00 51.84 87 HIS A C 1
ATOM 708 O O . HIS A 1 87 ? -18.096 8.368 11.652 1.00 51.84 87 HIS A O 1
ATOM 714 N N . GLN A 1 88 ? -19.505 7.689 10.059 1.00 54.41 88 GLN A N 1
ATOM 715 C CA . GLN A 1 88 ? -18.518 7.546 8.996 1.00 54.41 88 GLN A CA 1
ATOM 716 C C . GLN A 1 88 ? -18.175 8.883 8.321 1.00 54.41 88 GLN A C 1
ATOM 718 O O . GLN A 1 88 ? -18.336 9.031 7.112 1.00 54.41 88 GLN A O 1
ATOM 723 N N . THR A 1 89 ? -17.731 9.893 9.068 1.00 46.31 89 THR A N 1
ATOM 724 C CA . THR A 1 89 ? -17.601 11.238 8.483 1.00 46.31 89 THR A CA 1
ATOM 725 C C . THR A 1 89 ? -16.382 11.462 7.610 1.00 46.31 89 THR A C 1
ATOM 727 O O . THR A 1 89 ? -16.357 12.487 6.945 1.00 46.31 89 T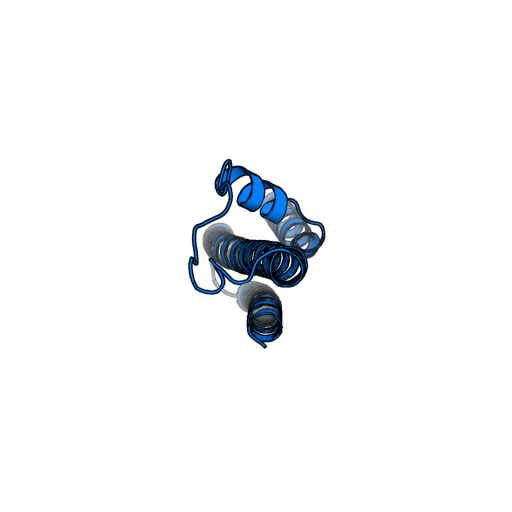HR A O 1
ATOM 730 N N . CYS A 1 90 ? -15.423 10.536 7.484 1.00 60.28 90 CYS A N 1
ATOM 731 C CA . CYS A 1 90 ? -14.459 10.623 6.379 1.00 60.28 90 CYS A CA 1
ATOM 732 C C . CYS A 1 90 ? -13.65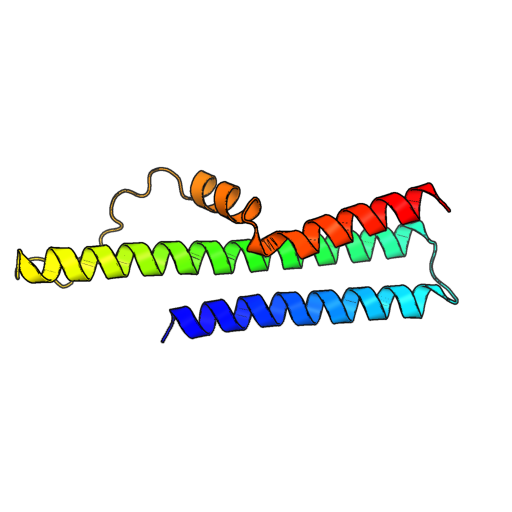4 9.332 6.156 1.00 60.28 90 CYS A C 1
ATOM 734 O O . CYS A 1 90 ? -12.473 9.236 6.495 1.00 60.28 90 CYS A O 1
ATOM 736 N N . ARG A 1 91 ? -14.269 8.346 5.489 1.00 65.62 91 ARG A N 1
ATOM 737 C CA . ARG A 1 91 ? -13.560 7.156 4.972 1.00 65.62 91 ARG A CA 1
ATOM 738 C C . ARG A 1 91 ? -12.354 7.550 4.104 1.00 65.62 91 ARG A C 1
ATOM 740 O O . ARG A 1 91 ? -11.312 6.912 4.175 1.00 65.62 91 ARG A O 1
ATOM 747 N N . CYS A 1 92 ? -12.482 8.641 3.345 1.00 62.91 92 CYS A N 1
ATOM 748 C CA . CYS A 1 92 ? -11.413 9.183 2.508 1.00 62.91 92 CYS A CA 1
ATOM 749 C C . CYS A 1 92 ? -10.244 9.731 3.346 1.00 62.91 92 CYS A C 1
ATOM 751 O O . CYS A 1 92 ? -9.100 9.381 3.086 1.00 62.91 92 CYS A O 1
ATOM 753 N N . THR A 1 93 ? -10.505 10.507 4.406 1.00 65.88 93 THR A N 1
ATOM 754 C CA . THR A 1 93 ? -9.438 11.015 5.291 1.00 65.88 93 THR A CA 1
ATOM 755 C C . THR A 1 93 ? -8.757 9.892 6.063 1.00 65.88 93 THR A C 1
ATOM 757 O O . THR A 1 93 ? -7.537 9.879 6.141 1.00 65.88 93 THR A O 1
ATOM 760 N N . GLN A 1 94 ? -9.497 8.901 6.574 1.00 69.00 94 GLN A N 1
ATOM 761 C CA . GLN A 1 94 ? -8.884 7.723 7.207 1.00 69.00 94 GLN A CA 1
ATOM 762 C C . GLN A 1 94 ? -8.042 6.907 6.218 1.00 69.00 94 GLN A C 1
ATOM 764 O O . GLN A 1 94 ? -6.985 6.397 6.600 1.00 69.00 94 GLN A O 1
ATOM 769 N N . PHE A 1 95 ? -8.466 6.809 4.956 1.00 69.50 95 PHE A N 1
ATOM 770 C CA . PHE A 1 95 ? -7.677 6.181 3.899 1.00 69.50 95 PHE A CA 1
ATOM 771 C C . PHE A 1 95 ? -6.398 6.979 3.612 1.00 69.50 95 PHE A C 1
ATOM 773 O O . PHE A 1 95 ? -5.312 6.411 3.666 1.00 69.50 95 PHE A O 1
ATOM 780 N N . LEU A 1 96 ? -6.493 8.301 3.439 1.00 64.56 96 LEU A N 1
ATOM 781 C CA . LEU A 1 96 ? -5.345 9.188 3.209 1.00 64.56 96 LEU A CA 1
ATOM 782 C C . LEU A 1 96 ? -4.371 9.212 4.400 1.00 64.56 96 LEU A C 1
ATOM 784 O O . LEU A 1 96 ? -3.164 9.075 4.223 1.00 64.56 96 LEU A O 1
ATOM 788 N N . CYS A 1 97 ? -4.862 9.289 5.636 1.00 68.75 97 CYS A N 1
ATOM 789 C CA . CYS A 1 97 ? -4.024 9.173 6.833 1.00 68.75 97 CYS A CA 1
ATOM 790 C C . CYS A 1 97 ? -3.381 7.781 6.948 1.00 68.75 97 CYS A C 1
ATOM 792 O O . CYS A 1 97 ? -2.279 7.637 7.483 1.00 68.75 97 CYS A O 1
ATOM 794 N N . SER A 1 98 ? -4.047 6.740 6.442 1.00 73.31 98 SER A N 1
ATOM 795 C CA . SER A 1 98 ? -3.466 5.397 6.370 1.00 73.31 98 SER A CA 1
ATOM 796 C C . SER A 1 98 ? -2.3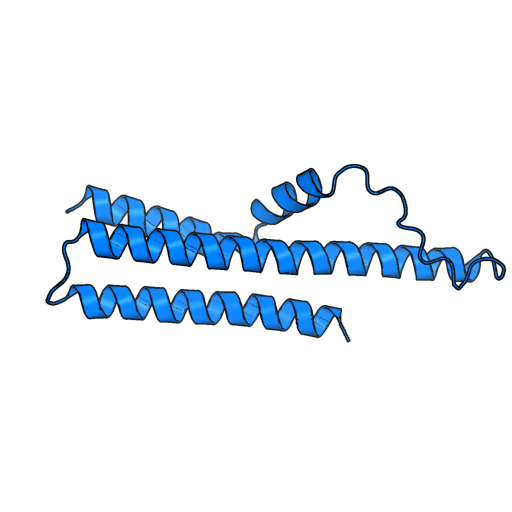95 5.300 5.287 1.00 73.31 98 SER A C 1
ATOM 798 O O . SER A 1 98 ? -1.365 4.693 5.552 1.00 73.31 98 SER A O 1
ATOM 800 N N . MET A 1 99 ? -2.561 5.984 4.153 1.00 70.56 99 MET A N 1
ATOM 801 C CA . MET A 1 99 ? -1.563 6.107 3.082 1.00 70.56 99 MET A CA 1
ATOM 802 C C . MET A 1 99 ? -0.268 6.808 3.540 1.00 70.56 99 MET A C 1
ATOM 804 O O . MET A 1 99 ? 0.825 6.421 3.123 1.00 70.56 99 MET A O 1
ATOM 808 N N . PHE A 1 100 ? -0.364 7.785 4.446 1.00 65.19 100 PHE A N 1
ATOM 809 C CA . PHE A 1 100 ? 0.798 8.461 5.050 1.00 65.19 100 PHE A CA 1
ATOM 810 C C . PHE A 1 100 ? 1.306 7.807 6.347 1.00 65.19 100 PHE A C 1
ATOM 812 O O . PHE A 1 100 ? 2.155 8.365 7.040 1.00 65.19 100 PHE A O 1
ATOM 819 N N . SER A 1 101 ? 0.810 6.620 6.709 1.00 76.88 101 SER A N 1
ATOM 820 C CA . SER A 1 101 ? 1.262 5.937 7.924 1.00 76.88 101 SER A CA 1
ATOM 821 C C . SER A 1 101 ? 2.683 5.375 7.773 1.00 76.88 101 SER A C 1
ATOM 823 O O . SER A 1 101 ? 3.057 4.853 6.724 1.00 76.88 101 SER A O 1
ATOM 825 N N . PHE A 1 102 ? 3.447 5.381 8.873 1.00 72.50 102 PHE A N 1
ATOM 826 C CA . PHE A 1 102 ? 4.827 4.871 8.944 1.00 72.50 102 PHE A CA 1
ATOM 827 C C . PHE A 1 102 ? 4.994 3.433 8.409 1.00 72.50 102 PHE A C 1
ATOM 829 O O . PHE A 1 102 ? 6.025 3.095 7.838 1.00 72.50 102 PHE A O 1
ATOM 836 N N . SER A 1 103 ? 3.956 2.594 8.513 1.00 75.12 103 SER A N 1
ATOM 837 C CA . SER A 1 103 ? 3.956 1.214 7.992 1.00 75.12 103 SER A CA 1
ATOM 838 C C . SER A 1 103 ? 4.230 1.119 6.480 1.00 75.12 103 SER A C 1
ATOM 840 O O . SER A 1 103 ? 4.730 0.091 6.014 1.00 75.12 103 SER A O 1
ATOM 842 N N . LEU A 1 104 ? 3.941 2.186 5.724 1.00 77.00 104 LEU A N 1
ATOM 843 C CA . LEU A 1 104 ? 4.115 2.256 4.271 1.00 77.00 104 LEU A CA 1
ATOM 844 C C . LEU A 1 104 ? 5.433 2.919 3.842 1.00 77.00 104 LEU A C 1
ATOM 846 O O . LEU A 1 104 ? 5.703 3.031 2.647 1.00 77.00 104 LEU A O 1
ATOM 850 N N . PHE A 1 105 ? 6.281 3.318 4.794 1.00 80.69 105 PHE A N 1
ATOM 851 C CA . PHE A 1 105 ? 7.598 3.902 4.529 1.00 80.69 105 PHE A CA 1
ATOM 852 C C . PHE A 1 105 ? 8.467 3.095 3.538 1.00 80.69 105 PHE A C 1
ATOM 854 O O . PHE A 1 105 ? 9.075 3.717 2.667 1.00 80.69 105 PHE A O 1
ATOM 861 N N . PRO A 1 106 ? 8.490 1.742 3.559 1.00 80.94 106 PRO A N 1
ATOM 862 C CA . PRO A 1 106 ? 9.269 0.971 2.588 1.00 80.94 106 PRO A CA 1
ATOM 863 C C . PRO A 1 106 ? 8.883 1.240 1.126 1.00 80.94 106 PRO A C 1
ATOM 865 O O . PRO A 1 106 ? 9.756 1.274 0.264 1.00 80.94 106 PRO A O 1
ATOM 868 N N . TYR A 1 107 ? 7.600 1.487 0.841 1.00 83.75 107 TYR A N 1
ATOM 869 C CA . TYR A 1 107 ? 7.137 1.808 -0.513 1.00 83.75 107 TYR A CA 1
ATOM 870 C C . TYR A 1 107 ? 7.619 3.191 -0.966 1.00 83.75 107 TYR A C 1
ATOM 872 O O . TYR A 1 107 ? 8.010 3.350 -2.120 1.00 83.75 107 TYR A O 1
ATOM 880 N N . TRP A 1 108 ? 7.652 4.173 -0.058 1.00 82.25 108 TRP A N 1
ATOM 881 C CA . TRP A 1 108 ? 8.192 5.508 -0.337 1.00 82.25 108 TRP A CA 1
ATOM 882 C C . TRP A 1 108 ? 9.687 5.468 -0.649 1.00 82.25 108 TRP A C 1
ATOM 884 O O . TRP A 1 108 ? 10.127 6.084 -1.617 1.00 82.25 108 TRP A O 1
ATOM 894 N N . VAL A 1 109 ? 10.457 4.704 0.132 1.00 85.62 109 VAL A N 1
ATOM 895 C CA . VAL A 1 109 ? 11.892 4.506 -0.117 1.00 85.62 109 VAL A CA 1
ATOM 896 C C . VAL A 1 109 ? 12.114 3.844 -1.476 1.00 85.62 109 VAL A C 1
ATOM 898 O O . VAL A 1 109 ? 12.897 4.353 -2.272 1.00 85.62 109 VAL A O 1
ATOM 901 N N . LEU A 1 110 ? 11.381 2.768 -1.786 1.00 82.94 110 LEU A N 1
ATOM 902 C CA . LEU A 1 110 ? 11.475 2.092 -3.085 1.00 82.94 110 LEU A CA 1
ATOM 903 C C . LEU A 1 110 ? 11.111 3.021 -4.252 1.00 82.94 110 LEU A C 1
ATOM 905 O O . LEU A 1 110 ? 11.814 3.033 -5.261 1.00 82.94 110 LEU A O 1
ATOM 909 N N . GLY A 1 111 ? 10.060 3.831 -4.107 1.00 83.12 111 GLY A N 1
ATOM 910 C CA . GLY A 1 111 ? 9.669 4.825 -5.107 1.00 83.12 111 GLY A CA 1
ATOM 911 C C . GLY A 1 111 ? 10.759 5.870 -5.353 1.00 83.12 111 GLY A C 1
ATOM 912 O O . GLY A 1 111 ? 11.116 6.121 -6.502 1.00 83.12 111 GLY A O 1
ATOM 913 N N . LEU A 1 112 ? 11.346 6.431 -4.290 1.00 84.19 112 LEU A N 1
ATOM 914 C CA . LEU A 1 112 ? 12.452 7.388 -4.404 1.00 84.19 112 LEU A CA 1
ATOM 915 C C . LEU A 1 112 ? 13.698 6.764 -5.043 1.00 84.19 112 LEU A C 1
ATOM 917 O O . LEU A 1 112 ? 14.315 7.390 -5.902 1.00 84.19 112 LEU A O 1
ATOM 921 N N . CYS A 1 113 ? 14.041 5.524 -4.681 1.00 83.06 113 CYS A N 1
ATOM 922 C CA . CYS A 1 113 ? 15.145 4.795 -5.303 1.00 83.06 113 CYS A CA 1
ATOM 923 C C . CYS A 1 113 ? 14.924 4.599 -6.809 1.00 83.06 113 CYS A C 1
ATOM 925 O O . CYS A 1 113 ? 15.860 4.777 -7.585 1.00 83.06 113 CYS A O 1
ATOM 927 N N . LEU A 1 114 ? 13.697 4.282 -7.236 1.00 79.12 114 LEU A N 1
ATOM 928 C CA . LEU A 1 114 ? 13.372 4.135 -8.657 1.00 79.12 114 LEU A CA 1
ATOM 929 C C . LEU A 1 114 ? 13.435 5.454 -9.422 1.00 79.12 114 LEU A C 1
ATOM 931 O O . LEU A 1 114 ? 13.949 5.478 -10.539 1.00 79.12 114 LEU A O 1
ATOM 935 N N . VAL A 1 115 ? 12.948 6.546 -8.828 1.00 79.50 115 VAL A N 1
ATOM 936 C CA . VAL A 1 115 ? 13.045 7.882 -9.432 1.00 79.50 115 VAL A CA 1
ATOM 937 C C . VAL A 1 115 ? 14.509 8.300 -9.569 1.00 79.50 115 VAL A C 1
ATOM 939 O O . VAL A 1 115 ? 14.915 8.731 -10.642 1.00 79.50 115 VAL A O 1
ATOM 942 N N . GLY A 1 116 ? 15.319 8.113 -8.522 1.00 80.69 116 GLY A N 1
ATOM 943 C CA . GLY A 1 116 ? 16.755 8.393 -8.570 1.00 80.69 116 GLY A CA 1
ATOM 944 C C . GLY A 1 116 ? 17.481 7.556 -9.626 1.00 80.69 116 GLY A C 1
ATOM 945 O O . GLY A 1 116 ? 18.286 8.089 -10.385 1.00 80.69 116 GLY A O 1
ATOM 946 N N . TYR A 1 117 ? 17.145 6.267 -9.735 1.00 76.06 117 TYR A N 1
ATOM 947 C CA . TYR A 1 117 ? 17.698 5.385 -10.762 1.00 76.06 117 TYR A CA 1
ATOM 948 C C . TYR A 1 117 ? 17.344 5.852 -12.182 1.00 76.06 117 TYR A C 1
ATOM 950 O O . TYR A 1 117 ? 18.214 5.876 -13.046 1.00 76.06 117 TYR A O 1
ATOM 958 N N . GLY A 1 118 ? 16.097 6.279 -12.412 1.00 72.31 118 GLY A N 1
ATOM 959 C CA . GLY A 1 118 ? 15.649 6.805 -13.706 1.00 72.31 118 GLY A CA 1
ATOM 960 C C . G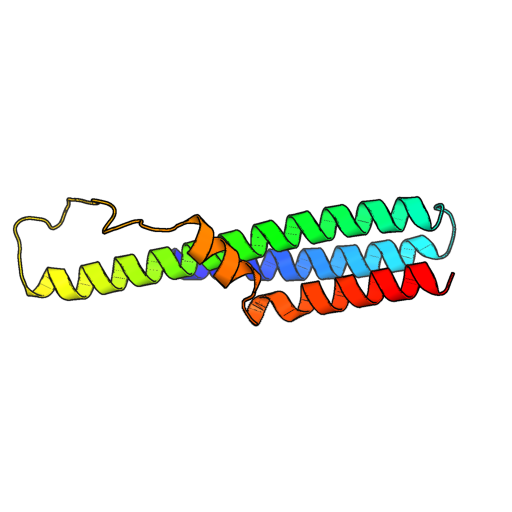LY A 1 118 ? 16.205 8.185 -14.081 1.00 72.31 118 GLY A C 1
ATOM 961 O O . GLY A 1 118 ? 16.107 8.559 -15.240 1.00 72.31 118 GLY A O 1
ATOM 962 N N . PHE A 1 119 ? 16.761 8.948 -13.133 1.00 72.62 119 PHE A N 1
ATOM 963 C CA . PHE A 1 119 ? 17.459 10.215 -13.406 1.00 72.62 119 PHE A CA 1
ATOM 964 C C . PHE A 1 119 ? 18.961 10.032 -13.676 1.00 72.62 119 PHE A C 1
ATOM 966 O O . PHE A 1 119 ? 19.595 10.936 -14.215 1.00 72.62 119 PHE A O 1
ATOM 973 N N . CYS A 1 120 ? 19.546 8.910 -13.247 1.00 66.75 120 CYS A N 1
ATOM 974 C CA . CYS A 1 120 ? 20.986 8.653 -13.330 1.00 66.75 120 CYS A CA 1
ATOM 975 C C . CYS A 1 120 ? 21.401 7.938 -14.633 1.00 66.75 120 CYS A C 1
ATOM 977 O O . CYS A 1 120 ? 22.572 7.993 -15.004 1.00 66.75 120 CYS A O 1
ATOM 979 N N . PHE A 1 121 ? 20.445 7.303 -15.318 1.00 58.19 121 PHE A N 1
ATOM 980 C CA . PHE A 1 121 ? 20.583 6.631 -16.615 1.00 58.19 121 PHE A CA 1
ATOM 981 C C . PHE A 1 121 ? 19.640 7.256 -17.640 1.00 58.19 121 PHE A C 1
ATOM 983 O O . PHE A 1 121 ? 20.046 7.358 -18.818 1.00 58.19 121 PHE A O 1
#

Organism: Helicobacter pylori (NCBI:txid210)

Foldseek 3Di:
DVLVVLVVVLVVLVVVLVVLLVVLVVVVPDDDDLVVSLVVNVVSLVVSLLSNLVSQLVSVQVVVVVVVLVVVVVPDPPCNPPPDRPPPPPSPVSSVVSSPDPSSVVSVVSVVVSVVVVVVD

Radius of gyration: 19.71 Å; chains: 1; bounding box: 52×25×52 Å